Protein AF-A0A1F1FUB3-F1 (afdb_monomer)

Solvent-accessible surface area (backbone atoms only — not comparable to full-atom values): 7565 Å² total; per-residue (Å²): 111,20,69,60,30,30,54,52,8,51,49,44,32,47,44,41,50,31,34,64,75,38,92,46,76,68,13,52,52,33,41,51,50,43,62,69,76,63,52,89,49,101,42,27,70,64,38,26,43,46,23,51,10,48,27,29,29,44,45,11,51,54,59,38,30,66,84,70,66,52,55,88,85,33,69,67,54,53,50,42,52,53,50,29,51,50,28,49,52,47,28,57,54,33,70,48,94,66,90,71,67,64,85,64,41,53,66,49,54,49,56,55,48,50,53,50,49,53,49,51,51,46,41,72,73,62,60,75,73,80,87,74,83,83,81,84,85,129

Foldseek 3Di:
DLVVLQVQLVVLQVLLCLLQPNPDPSNVVSVCCQCPPPPPDPLCSLFLSNLSSLLSNLVSVLVCCVVVVNDPPHVSNVVSVVSSVVSVVRNVVSNPPDDDDPSSDSVSVVVVVVVVVVVVVCCVVPVVPPPPPPPPDD

Structure (mmCIF, N/CA/C/O backbone):
data_AF-A0A1F1FUB3-F1
#
_entry.id   AF-A0A1F1FUB3-F1
#
loop_
_atom_site.group_PDB
_atom_site.id
_atom_site.type_symbol
_atom_site.label_atom_id
_atom_site.label_alt_id
_atom_site.label_comp_id
_atom_site.label_asym_id
_atom_site.label_entity_id
_atom_site.label_seq_id
_atom_site.pdbx_PDB_ins_code
_atom_site.Cartn_x
_atom_site.Cartn_y
_atom_site.Cartn_z
_atom_site.occupancy
_atom_site.B_iso_or_equiv
_atom_site.auth_seq_id
_atom_site.auth_comp_id
_atom_site.auth_asym_id
_atom_site.auth_atom_id
_atom_site.pdbx_PDB_model_num
ATOM 1 N N . MET A 1 1 ? -5.619 -5.247 -21.670 1.00 67.81 1 MET A N 1
ATOM 2 C CA . MET A 1 1 ? -5.389 -5.860 -20.344 1.00 67.81 1 MET A CA 1
ATOM 3 C C . MET A 1 1 ? -4.832 -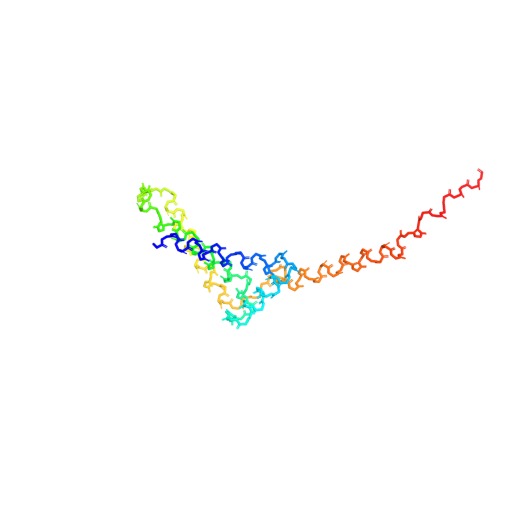4.866 -19.325 1.00 67.81 1 MET A C 1
ATOM 5 O O . MET A 1 1 ? -5.448 -4.726 -18.280 1.00 67.81 1 MET A O 1
ATOM 9 N N . GLY A 1 2 ? -3.754 -4.118 -19.616 1.00 77.50 2 GLY A N 1
ATOM 10 C CA . GLY A 1 2 ? -3.131 -3.208 -18.633 1.00 77.50 2 GLY A CA 1
ATOM 11 C C . GLY A 1 2 ? -4.052 -2.145 -18.008 1.00 77.50 2 GLY A C 1
ATOM 12 O O . GLY A 1 2 ? -4.060 -1.994 -16.793 1.00 77.50 2 GLY A O 1
ATOM 13 N N . ILE A 1 3 ? -4.907 -1.483 -18.802 1.00 82.31 3 ILE A N 1
ATOM 14 C CA . ILE A 1 3 ? -5.861 -0.468 -18.299 1.00 82.31 3 ILE A CA 1
ATOM 15 C C . ILE A 1 3 ? -6.846 -1.066 -17.282 1.00 82.31 3 ILE A C 1
ATOM 17 O O . ILE A 1 3 ? -7.084 -0.477 -16.233 1.00 82.31 3 ILE A O 1
ATOM 21 N N . THR A 1 4 ? -7.393 -2.252 -17.559 1.00 82.75 4 THR A N 1
ATOM 22 C CA . THR A 1 4 ? -8.327 -2.938 -16.653 1.00 82.75 4 THR A CA 1
ATOM 23 C C . THR A 1 4 ? -7.660 -3.274 -15.319 1.00 82.75 4 THR A C 1
ATOM 25 O O . THR A 1 4 ? -8.263 -3.050 -14.275 1.00 82.75 4 THR A O 1
ATOM 28 N N . CYS A 1 5 ? -6.406 -3.738 -15.340 1.00 81.50 5 CYS A N 1
ATOM 29 C CA . CYS A 1 5 ? -5.638 -4.005 -14.121 1.00 81.50 5 CYS A CA 1
ATOM 30 C C . CYS A 1 5 ? -5.358 -2.728 -13.316 1.00 81.50 5 CYS A C 1
ATOM 32 O O . CYS A 1 5 ? -5.460 -2.755 -12.095 1.00 81.50 5 CYS A O 1
ATOM 34 N N . ILE A 1 6 ? -5.076 -1.602 -13.980 1.00 84.19 6 ILE A N 1
ATOM 35 C CA . ILE A 1 6 ? -4.884 -0.304 -13.313 1.00 84.19 6 ILE A CA 1
ATOM 36 C C . ILE A 1 6 ? -6.171 0.151 -12.622 1.00 84.19 6 ILE A C 1
ATOM 38 O O . ILE A 1 6 ? -6.129 0.551 -11.461 1.00 84.19 6 ILE A O 1
ATOM 42 N N . LEU A 1 7 ? -7.311 0.071 -13.315 1.00 85.06 7 LEU A N 1
ATOM 43 C CA . LEU A 1 7 ? -8.608 0.449 -12.747 1.00 85.06 7 LEU A CA 1
ATOM 44 C C . LEU A 1 7 ? -8.968 -0.432 -11.548 1.00 85.06 7 LEU A C 1
ATOM 46 O O . LEU A 1 7 ? -9.380 0.083 -10.513 1.00 85.06 7 LEU A O 1
ATOM 50 N N . LEU A 1 8 ? -8.766 -1.745 -11.670 1.00 83.25 8 LEU A N 1
ATOM 51 C CA . LEU A 1 8 ? -9.055 -2.699 -10.603 1.00 83.25 8 LEU A CA 1
ATOM 52 C C . LEU A 1 8 ? -8.119 -2.489 -9.403 1.00 83.25 8 LEU A C 1
ATOM 54 O O . LEU A 1 8 ? -8.595 -2.383 -8.277 1.00 83.25 8 LEU A O 1
ATOM 58 N N . GLY A 1 9 ? -6.814 -2.325 -9.642 1.00 80.81 9 GLY A N 1
ATOM 59 C CA . GLY A 1 9 ? -5.825 -2.039 -8.600 1.00 80.81 9 GLY A CA 1
ATOM 60 C C . GLY A 1 9 ? -6.096 -0.725 -7.867 1.00 80.81 9 GLY A C 1
ATOM 61 O O . GLY A 1 9 ? -6.125 -0.695 -6.636 1.00 80.81 9 GLY A O 1
ATOM 62 N N . GLY A 1 10 ? -6.385 0.350 -8.607 1.00 80.25 10 GLY A N 1
ATOM 63 C CA . GLY A 1 10 ? -6.740 1.648 -8.029 1.00 80.25 10 GLY A CA 1
ATOM 64 C C . GLY A 1 10 ? -8.026 1.594 -7.205 1.00 80.25 10 GLY A C 1
ATOM 65 O O . GLY A 1 10 ? -8.084 2.175 -6.121 1.00 80.25 10 GLY A O 1
ATOM 66 N N . PHE A 1 11 ? -9.026 0.844 -7.672 1.00 80.81 11 PHE A N 1
ATOM 67 C CA . PHE A 1 11 ? -10.262 0.616 -6.929 1.00 80.81 11 PHE A CA 1
ATOM 68 C C . PHE A 1 11 ? -9.975 -0.114 -5.613 1.00 80.81 11 PHE A C 1
ATOM 70 O O . PHE A 1 11 ? -10.264 0.426 -4.551 1.00 80.81 11 PHE A O 1
ATOM 77 N N . THR A 1 12 ? -9.303 -1.268 -5.649 1.00 76.06 12 THR A N 1
ATOM 78 C CA . THR A 1 12 ? -8.970 -2.043 -4.436 1.00 76.06 12 THR A CA 1
ATOM 79 C C . THR A 1 12 ? -8.119 -1.260 -3.431 1.00 76.06 12 THR A C 1
ATOM 81 O O . THR A 1 12 ? -8.397 -1.284 -2.234 1.00 76.06 12 THR A O 1
ATOM 84 N N . PHE A 1 13 ? -7.141 -0.480 -3.903 1.00 76.69 13 PHE A N 1
ATOM 85 C CA . PHE A 1 13 ? -6.326 0.369 -3.035 1.00 76.69 13 PHE A CA 1
ATOM 86 C C . PHE A 1 13 ? -7.149 1.488 -2.384 1.00 76.69 13 PHE A C 1
ATOM 88 O O . PHE A 1 13 ? -6.933 1.823 -1.222 1.00 76.69 13 PHE A O 1
ATOM 95 N N . SER A 1 14 ? -8.125 2.042 -3.109 1.00 75.50 14 SER A N 1
ATOM 96 C CA . SER A 1 14 ? -9.028 3.058 -2.564 1.00 75.50 14 SER A CA 1
ATOM 97 C C . SER A 1 14 ? -9.901 2.485 -1.447 1.00 75.50 14 SER A C 1
ATOM 99 O O . SER A 1 14 ? -10.040 3.131 -0.413 1.00 75.50 14 SER A O 1
ATOM 101 N N . PHE A 1 15 ? -10.431 1.264 -1.603 1.00 73.62 15 PHE A N 1
ATOM 102 C CA . PHE A 1 15 ? -11.185 0.583 -0.538 1.00 73.62 15 PHE A CA 1
ATOM 103 C C . PHE A 1 15 ? -10.350 0.413 0.727 1.00 73.62 15 PHE A C 1
ATOM 105 O O . PHE A 1 15 ? -10.808 0.766 1.811 1.00 73.62 15 PHE A O 1
ATOM 112 N N . TRP A 1 16 ? -9.106 -0.044 0.581 1.00 75.38 16 TRP A N 1
ATOM 113 C CA . TRP A 1 16 ? -8.180 -0.144 1.702 1.00 75.38 16 TRP A CA 1
ATOM 114 C C . TRP A 1 16 ? -7.902 1.217 2.359 1.00 75.38 16 TRP A C 1
ATOM 116 O O . TRP A 1 16 ? -7.973 1.348 3.579 1.00 75.38 16 TRP A O 1
ATOM 126 N N . TRP A 1 17 ? -7.637 2.254 1.559 1.00 73.94 17 TRP A N 1
ATOM 127 C CA . TRP A 1 17 ? -7.389 3.605 2.062 1.00 73.94 17 TRP A CA 1
ATOM 128 C C . TRP A 1 17 ? -8.571 4.147 2.872 1.00 73.94 17 TRP A C 1
ATOM 130 O O . TRP A 1 17 ? -8.380 4.681 3.965 1.00 73.94 17 TRP A O 1
ATOM 140 N N . PHE A 1 18 ? -9.796 3.995 2.361 1.00 71.88 18 PHE A N 1
ATOM 141 C CA . PHE A 1 18 ? -11.000 4.409 3.080 1.00 71.88 18 PHE A CA 1
ATOM 142 C C . PHE A 1 18 ? -11.216 3.581 4.347 1.00 71.88 18 PHE A C 1
ATOM 144 O O . PHE A 1 18 ? -11.506 4.168 5.386 1.00 71.88 18 PHE A O 1
ATOM 151 N N . ALA A 1 19 ? -10.999 2.265 4.294 1.00 69.12 19 ALA A N 1
ATOM 152 C CA . ALA A 1 19 ? -11.093 1.394 5.462 1.00 69.12 19 ALA A CA 1
ATOM 153 C C . ALA A 1 19 ? -10.096 1.780 6.573 1.00 69.12 19 ALA A C 1
ATOM 155 O O . ALA A 1 19 ? -10.431 1.694 7.753 1.00 69.12 19 ALA A O 1
ATOM 156 N N . MET A 1 20 ? -8.894 2.235 6.202 1.00 68.50 20 MET A N 1
ATOM 157 C CA . MET A 1 20 ? -7.802 2.545 7.131 1.00 68.50 20 MET A CA 1
ATOM 158 C C . MET A 1 20 ? -7.846 3.984 7.678 1.00 68.50 20 MET A C 1
ATOM 160 O O . MET A 1 20 ? -7.532 4.214 8.846 1.00 68.50 20 MET A O 1
ATOM 164 N N . PHE A 1 21 ? -8.208 4.968 6.846 1.00 68.81 21 PHE A N 1
ATOM 165 C CA . PHE A 1 21 ? -8.048 6.397 7.163 1.00 68.81 21 PHE A CA 1
ATOM 166 C C . PHE A 1 21 ? -9.356 7.195 7.223 1.00 68.81 21 PHE A C 1
ATOM 168 O O . PHE A 1 21 ? -9.329 8.358 7.632 1.00 68.81 21 PHE A O 1
ATOM 175 N N . SER A 1 22 ? -10.496 6.618 6.832 1.00 70.38 22 SER A N 1
ATOM 176 C CA . SER A 1 22 ? -11.786 7.315 6.816 1.00 70.38 22 SER A CA 1
ATOM 177 C C . SER A 1 22 ? -12.781 6.723 7.818 1.00 70.38 22 SER A C 1
ATOM 179 O O . SER A 1 22 ? -12.975 5.515 7.888 1.00 70.38 22 SER A O 1
ATOM 181 N N . ASP A 1 23 ? -13.446 7.610 8.564 1.00 60.50 23 ASP A N 1
ATOM 182 C CA . ASP A 1 23 ? -14.600 7.305 9.436 1.00 60.50 23 ASP A CA 1
ATOM 183 C C . ASP A 1 23 ? -15.949 7.558 8.746 1.00 60.50 23 ASP A C 1
ATOM 185 O O . ASP A 1 23 ? -16.968 7.742 9.403 1.00 60.50 23 ASP A O 1
ATOM 189 N N . SER A 1 24 ? -15.969 7.654 7.417 1.00 67.19 24 SER A N 1
ATOM 190 C CA . SER A 1 24 ? -17.230 7.803 6.686 1.00 67.19 24 SER A CA 1
ATOM 191 C C . SER A 1 24 ? -18.028 6.495 6.686 1.00 67.19 24 SER A C 1
ATOM 193 O O . SER A 1 24 ? -17.439 5.418 6.768 1.00 67.19 24 SER A O 1
ATOM 195 N N . ASP A 1 25 ? -19.348 6.577 6.486 1.00 64.31 25 ASP A N 1
ATOM 196 C CA . ASP A 1 25 ? -20.222 5.400 6.300 1.00 64.31 25 ASP A CA 1
ATOM 197 C C . ASP A 1 25 ? -19.703 4.466 5.185 1.00 64.31 25 ASP A C 1
ATOM 199 O O . ASP A 1 25 ? -19.851 3.248 5.235 1.00 64.31 25 ASP A O 1
ATOM 203 N N . TRP A 1 26 ? -19.016 5.042 4.191 1.00 59.06 26 TRP A N 1
ATOM 204 C CA . TRP A 1 26 ? -18.319 4.316 3.129 1.00 59.06 26 TRP A CA 1
ATOM 205 C C . TRP A 1 26 ? -17.073 3.554 3.604 1.00 59.06 26 TRP A C 1
ATOM 207 O O . TRP A 1 26 ? -16.762 2.504 3.049 1.00 59.06 26 TRP A O 1
ATOM 217 N N . GLY A 1 27 ? -16.358 4.061 4.611 1.00 61.47 27 GLY A N 1
ATOM 218 C CA . GLY A 1 27 ? -15.234 3.374 5.253 1.00 61.47 27 GLY A CA 1
ATO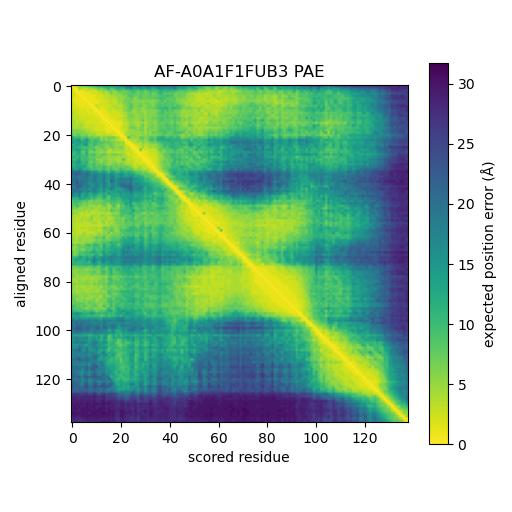M 219 C C . GLY A 1 27 ? -15.685 2.197 6.122 1.00 61.47 27 GLY A C 1
ATOM 220 O O . GLY A 1 27 ? -15.013 1.169 6.131 1.00 61.47 27 GLY A O 1
ATOM 221 N N . GLU A 1 28 ? -16.845 2.316 6.775 1.00 65.88 28 GLU A N 1
ATOM 222 C CA . GLU A 1 28 ? -17.486 1.221 7.519 1.00 65.88 28 GLU A CA 1
ATOM 223 C C . GLU A 1 28 ? -17.921 0.096 6.572 1.00 65.88 28 GLU A C 1
ATOM 225 O O . GLU A 1 28 ? -17.532 -1.054 6.752 1.00 65.88 28 GLU A O 1
ATOM 230 N N . ALA A 1 29 ? -18.624 0.441 5.487 1.00 64.00 29 ALA A N 1
ATOM 2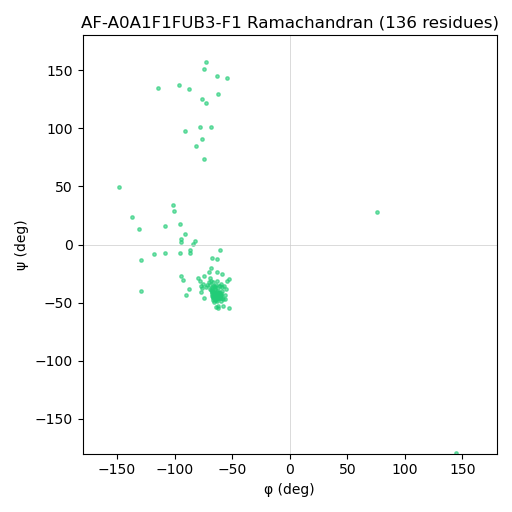31 C CA . ALA A 1 29 ? -19.018 -0.522 4.460 1.00 64.00 29 ALA A CA 1
ATOM 232 C C . ALA A 1 29 ? -17.805 -1.177 3.774 1.00 64.00 29 ALA A C 1
ATOM 234 O O . ALA A 1 29 ? -17.834 -2.363 3.447 1.00 64.00 29 ALA A O 1
ATOM 235 N N . ALA A 1 30 ? -16.715 -0.426 3.570 1.00 61.53 30 ALA A N 1
ATOM 236 C CA . ALA A 1 30 ? -15.461 -0.985 3.078 1.00 61.53 30 ALA A CA 1
ATOM 237 C C . ALA A 1 30 ? -14.858 -1.972 4.089 1.00 61.53 30 ALA A C 1
ATOM 239 O O . ALA A 1 30 ? -14.472 -3.063 3.688 1.00 61.53 30 ALA A O 1
ATOM 240 N N . ARG A 1 31 ? -14.825 -1.649 5.388 1.00 67.25 31 ARG A N 1
ATOM 241 C CA . ARG A 1 31 ? -14.365 -2.580 6.431 1.00 67.25 31 ARG A CA 1
ATOM 242 C C . ARG A 1 31 ? -15.220 -3.844 6.486 1.00 67.25 31 ARG A C 1
ATOM 244 O O . ARG A 1 31 ? -14.654 -4.928 6.479 1.00 67.25 31 ARG A O 1
ATOM 251 N N . GLU A 1 32 ? -16.543 -3.725 6.433 1.00 66.31 32 GLU A N 1
ATOM 252 C CA . GLU A 1 32 ? -17.462 -4.871 6.428 1.00 66.31 32 GLU A CA 1
ATOM 253 C C . GLU A 1 32 ? -17.286 -5.753 5.180 1.00 66.31 32 GLU A C 1
ATOM 255 O O . GLU A 1 32 ? -17.230 -6.979 5.277 1.00 66.31 32 GLU A O 1
ATOM 260 N N . MET A 1 33 ? -17.135 -5.150 3.996 1.00 63.09 33 MET A N 1
ATOM 261 C CA . MET A 1 33 ? -16.938 -5.902 2.753 1.00 63.09 33 MET A CA 1
ATOM 262 C C . MET A 1 33 ? -15.587 -6.634 2.730 1.00 63.09 33 MET A C 1
ATOM 264 O O . MET A 1 33 ? -15.504 -7.765 2.243 1.00 63.09 33 MET A O 1
ATOM 268 N N . LEU A 1 34 ? -14.543 -6.009 3.283 1.00 61.28 34 LEU A N 1
ATOM 269 C CA . LEU A 1 34 ? -13.195 -6.571 3.370 1.00 61.28 34 LEU A CA 1
ATOM 270 C C . LEU A 1 34 ? -13.069 -7.641 4.472 1.00 61.28 34 LEU A C 1
ATOM 272 O O . LEU A 1 34 ? -12.413 -8.662 4.259 1.00 61.28 34 LEU A O 1
ATOM 276 N N . ASP A 1 35 ? -13.737 -7.459 5.613 1.00 60.97 35 ASP A N 1
ATOM 277 C CA . ASP A 1 35 ? -13.741 -8.418 6.728 1.00 60.97 35 ASP A CA 1
ATOM 278 C C . ASP A 1 35 ? -14.701 -9.598 6.490 1.00 60.97 35 ASP A C 1
ATOM 280 O O . ASP A 1 35 ? -14.449 -10.715 6.936 1.00 60.97 35 ASP A O 1
ATOM 284 N N . GLY A 1 36 ? -15.782 -9.396 5.732 1.00 55.00 36 GLY A N 1
ATOM 285 C CA . GLY A 1 36 ? -16.774 -10.435 5.441 1.00 55.00 36 GLY A CA 1
ATOM 286 C C . GLY A 1 36 ? -16.490 -11.269 4.186 1.00 55.00 36 GLY A C 1
ATOM 287 O O . GLY A 1 36 ? -16.670 -12.486 4.203 1.00 55.00 36 GLY A O 1
ATOM 288 N N . GLY A 1 37 ? -16.078 -10.637 3.080 1.00 46.97 37 GLY A N 1
ATOM 289 C CA . GLY A 1 37 ? -15.994 -11.290 1.763 1.00 46.97 37 GLY A CA 1
ATOM 290 C C . GLY A 1 37 ? -14.625 -11.873 1.406 1.00 46.97 37 GLY A C 1
ATOM 291 O O . GLY A 1 37 ? -14.549 -12.834 0.638 1.00 46.97 37 GLY A O 1
ATOM 292 N N . PHE A 1 38 ? -13.550 -11.307 1.960 1.00 48.12 38 PHE A N 1
ATOM 293 C CA . PHE A 1 38 ? -12.167 -11.629 1.593 1.00 48.12 38 PHE A CA 1
ATOM 294 C C . PHE A 1 38 ? -11.258 -11.927 2.797 1.00 48.12 38 PHE A C 1
ATOM 296 O O . PHE A 1 38 ? -10.046 -12.026 2.627 1.00 48.12 38 PHE A O 1
ATOM 303 N N . SER A 1 39 ? -11.792 -12.134 4.006 1.00 52.69 39 SER A N 1
ATOM 304 C CA . SER A 1 39 ? -10.965 -12.397 5.189 1.00 52.69 39 SER A CA 1
ATOM 305 C C . SER A 1 39 ? -10.443 -13.844 5.242 1.00 52.69 39 SER A C 1
ATOM 307 O O . SER A 1 39 ? -11.102 -14.791 5.662 1.00 52.69 39 SER A O 1
ATOM 309 N N . LEU A 1 40 ? -9.173 -14.027 4.871 1.00 51.62 40 LEU A N 1
ATOM 310 C CA . LEU A 1 40 ? -8.401 -15.252 5.151 1.00 51.62 40 LEU A CA 1
ATOM 311 C C . LEU A 1 40 ? -7.817 -15.258 6.583 1.00 51.62 40 LEU A C 1
ATOM 313 O O . LEU A 1 40 ? -7.109 -16.186 6.972 1.00 51.62 40 LEU A O 1
ATOM 317 N N . GLY A 1 41 ? -8.121 -14.225 7.379 1.00 52.12 41 GLY A N 1
ATOM 318 C CA . GLY A 1 41 ? -7.698 -14.046 8.767 1.00 52.12 41 GLY A CA 1
ATOM 319 C C . GLY A 1 41 ? -7.412 -12.583 9.128 1.00 52.12 41 GLY A C 1
ATOM 320 O O . GLY A 1 41 ? -7.485 -11.688 8.284 1.00 52.12 41 GLY A O 1
ATOM 321 N N . ARG A 1 42 ? -6.999 -12.357 10.383 1.00 52.88 42 ARG A N 1
ATOM 322 C CA . ARG A 1 42 ? -6.807 -11.043 11.040 1.00 52.88 42 ARG A CA 1
ATOM 323 C C . ARG A 1 42 ? -5.760 -10.099 10.395 1.00 52.88 42 ARG A C 1
ATOM 325 O O . ARG A 1 42 ? -5.609 -8.978 10.853 1.00 52.88 42 ARG A O 1
ATOM 332 N N . ASN A 1 43 ? -5.025 -10.536 9.364 1.00 53.12 43 ASN A N 1
ATOM 333 C CA . ASN A 1 43 ? -4.004 -9.750 8.637 1.00 53.12 43 ASN A CA 1
ATOM 334 C C . ASN A 1 43 ? -4.427 -9.325 7.218 1.00 53.12 43 ASN A C 1
ATOM 336 O O . ASN A 1 43 ? -3.689 -8.591 6.557 1.00 53.12 43 ASN A O 1
ATOM 340 N N . THR A 1 44 ? -5.573 -9.806 6.729 1.00 54.16 44 THR A N 1
ATOM 341 C CA . THR A 1 44 ? -5.938 -9.709 5.304 1.00 54.16 44 THR A CA 1
ATOM 342 C C . THR A 1 44 ? -6.170 -8.262 4.879 1.00 54.16 44 THR A C 1
ATOM 344 O O . THR A 1 44 ? -5.532 -7.783 3.943 1.00 54.16 44 THR A O 1
ATOM 347 N N . ILE A 1 45 ? -6.949 -7.534 5.678 1.00 55.97 45 ILE A N 1
ATOM 348 C CA . ILE A 1 45 ? -7.270 -6.121 5.456 1.00 55.97 45 ILE A CA 1
ATOM 349 C C . ILE A 1 45 ? -6.013 -5.247 5.573 1.00 55.97 45 ILE A C 1
ATOM 351 O O . ILE A 1 45 ? -5.839 -4.292 4.829 1.00 55.97 45 ILE A O 1
ATOM 355 N N . ALA A 1 46 ? -5.102 -5.575 6.492 1.00 59.06 46 ALA A N 1
ATOM 356 C CA . ALA A 1 46 ? -3.950 -4.730 6.798 1.00 59.06 46 ALA A CA 1
ATOM 357 C C . ALA A 1 46 ? -2.824 -4.812 5.750 1.00 59.06 46 ALA A C 1
ATOM 359 O O . ALA A 1 46 ? -2.148 -3.814 5.509 1.00 59.06 46 ALA A O 1
ATOM 360 N N . VAL A 1 47 ? -2.590 -5.988 5.153 1.00 58.62 47 VAL A N 1
ATOM 361 C CA . VAL A 1 47 ? -1.388 -6.2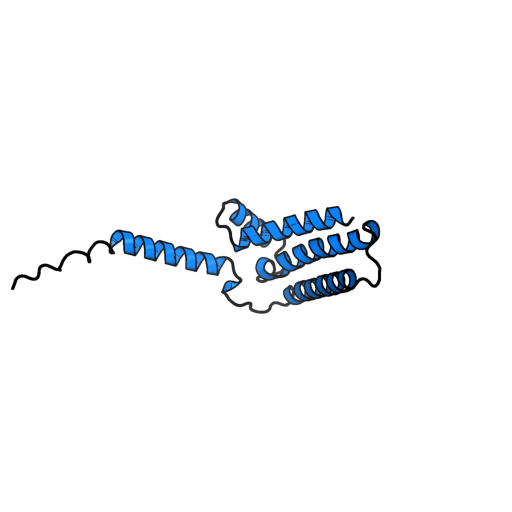38 4.328 1.00 58.62 47 VAL A CA 1
ATOM 362 C C . VAL A 1 47 ? -1.696 -6.833 2.965 1.00 58.62 47 VAL A C 1
ATOM 364 O O . VAL A 1 47 ? -1.068 -6.436 1.985 1.00 58.62 47 VAL A O 1
ATOM 367 N N . ILE A 1 48 ? -2.648 -7.761 2.871 1.00 63.16 48 ILE A N 1
ATOM 368 C CA . ILE A 1 48 ? -2.942 -8.437 1.603 1.00 63.16 48 ILE A CA 1
ATOM 369 C C . ILE A 1 48 ? -3.696 -7.484 0.672 1.00 63.16 48 ILE A C 1
ATOM 371 O O . ILE A 1 48 ? -3.290 -7.330 -0.475 1.00 63.16 48 ILE A O 1
ATOM 375 N N . GLU A 1 49 ? -4.717 -6.785 1.167 1.00 70.00 49 GLU A N 1
ATOM 376 C CA . GLU A 1 49 ? -5.500 -5.809 0.394 1.00 70.00 49 GLU A CA 1
ATOM 377 C C . GLU A 1 49 ? -4.642 -4.736 -0.312 1.00 70.00 49 GLU A C 1
ATOM 379 O O . GLU A 1 49 ? -4.726 -4.606 -1.540 1.00 70.00 49 GLU A O 1
ATOM 384 N N . PRO A 1 50 ? -3.768 -3.987 0.400 1.00 72.44 50 PRO A N 1
ATOM 385 C CA . PRO A 1 50 ? -2.953 -2.962 -0.241 1.00 72.44 50 PRO A CA 1
ATOM 386 C C . PRO A 1 50 ? -1.897 -3.577 -1.163 1.00 72.44 50 PRO A C 1
ATOM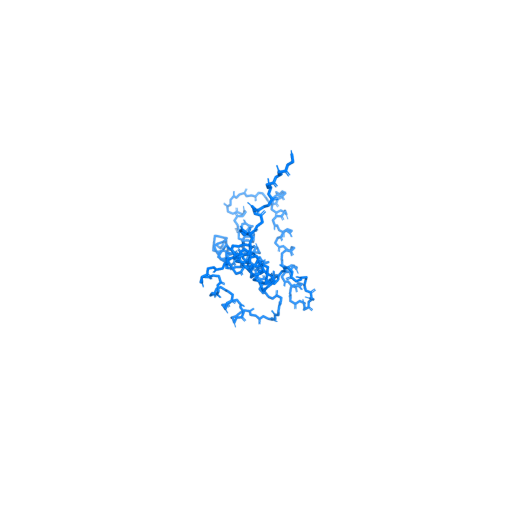 388 O O . PRO A 1 50 ? -1.615 -3.012 -2.220 1.00 72.44 50 PRO A O 1
ATOM 391 N N . ALA A 1 51 ? -1.339 -4.742 -0.814 1.00 73.62 51 ALA A N 1
ATOM 392 C CA . ALA A 1 51 ? -0.351 -5.426 -1.647 1.00 73.62 51 ALA A CA 1
ATOM 393 C C . ALA A 1 51 ? -0.963 -5.938 -2.959 1.00 73.62 51 ALA A C 1
ATOM 395 O O . ALA A 1 51 ? -0.356 -5.785 -4.018 1.00 73.62 51 ALA A O 1
ATOM 396 N N . VAL A 1 52 ? -2.179 -6.489 -2.918 1.00 74.12 52 VAL A N 1
ATOM 397 C CA . VAL A 1 52 ? -2.921 -6.932 -4.105 1.00 74.12 52 VAL A CA 1
ATOM 398 C C . VAL A 1 52 ? -3.306 -5.732 -4.968 1.00 74.12 52 VAL A C 1
ATOM 400 O O . VAL A 1 52 ? -3.069 -5.758 -6.178 1.00 74.12 52 VAL A O 1
ATOM 403 N N . GLY A 1 53 ? -3.809 -4.651 -4.364 1.00 78.38 53 GLY A N 1
ATOM 404 C CA . GLY A 1 53 ? -4.150 -3.437 -5.103 1.00 78.38 53 GLY A CA 1
ATOM 405 C C . GLY A 1 53 ? -2.952 -2.813 -5.813 1.00 78.38 53 GLY A C 1
ATOM 406 O O . GLY A 1 53 ? -3.036 -2.502 -7.003 1.00 78.38 53 GLY A O 1
ATOM 407 N N . LEU A 1 54 ? -1.803 -2.724 -5.138 1.00 79.81 54 LEU A N 1
ATOM 408 C CA . LEU A 1 54 ? -0.552 -2.244 -5.733 1.00 79.81 54 LEU A CA 1
ATOM 409 C C . LEU A 1 54 ? -0.000 -3.214 -6.791 1.00 79.81 54 LEU A C 1
ATOM 411 O O . LEU A 1 54 ? 0.450 -2.760 -7.843 1.00 79.81 54 LEU A O 1
ATOM 415 N N . CYS A 1 55 ? -0.087 -4.531 -6.581 1.00 83.12 55 CYS A N 1
ATOM 416 C CA . CYS A 1 55 ? 0.269 -5.535 -7.589 1.00 83.12 55 CYS A CA 1
ATOM 417 C C . CYS A 1 55 ? -0.520 -5.347 -8.889 1.00 83.12 55 CYS A C 1
ATOM 419 O O . CYS A 1 55 ? 0.071 -5.353 -9.968 1.00 83.12 55 CYS A O 1
ATOM 421 N N . PHE A 1 56 ? -1.837 -5.146 -8.808 1.00 82.19 56 PHE A N 1
ATOM 422 C CA . PHE A 1 56 ? -2.670 -4.919 -9.991 1.00 82.19 56 PHE A CA 1
ATOM 423 C C . PHE A 1 56 ? -2.388 -3.569 -10.658 1.00 82.19 56 PHE A C 1
ATOM 425 O O . PHE A 1 56 ? -2.331 -3.499 -11.887 1.00 82.19 56 PHE A O 1
ATOM 432 N N . LEU A 1 57 ? -2.139 -2.518 -9.872 1.00 83.25 57 LEU A N 1
ATOM 433 C CA . LEU A 1 57 ? -1.812 -1.183 -10.380 1.00 83.25 57 LEU A CA 1
ATOM 434 C C . LEU A 1 57 ? -0.484 -1.177 -11.152 1.00 83.25 57 LEU A C 1
ATOM 436 O O . LEU A 1 57 ? -0.434 -0.790 -12.322 1.00 83.25 57 LEU A O 1
ATOM 440 N N . PHE A 1 58 ? 0.587 -1.662 -10.523 1.00 82.69 58 PHE A N 1
ATOM 441 C CA . PHE A 1 58 ? 1.926 -1.676 -11.113 1.00 82.69 58 PHE A CA 1
ATOM 442 C C . PHE A 1 58 ? 2.106 -2.800 -12.140 1.00 82.69 58 PHE A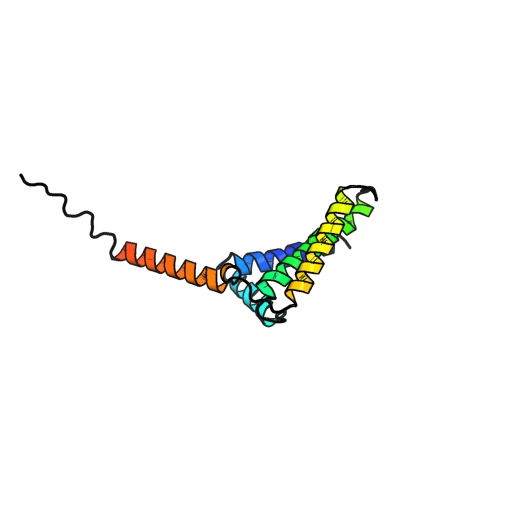 C 1
ATOM 444 O O . PHE A 1 58 ? 2.793 -2.606 -13.141 1.00 82.69 58 PHE A O 1
ATOM 451 N N . GLY A 1 59 ? 1.433 -3.941 -11.965 1.00 81.25 59 GLY A N 1
ATOM 452 C CA . GLY A 1 59 ? 1.362 -5.001 -12.972 1.00 81.25 59 GLY A CA 1
ATOM 453 C C . GLY A 1 59 ? 0.585 -4.565 -14.215 1.00 81.25 59 GLY A C 1
ATOM 454 O O . GLY A 1 59 ? 0.967 -4.895 -15.336 1.00 81.25 59 GLY A O 1
ATOM 455 N N . GLY A 1 60 ? -0.460 -3.750 -14.044 1.00 81.44 60 GLY A N 1
ATOM 456 C CA . GLY A 1 60 ? -1.173 -3.111 -15.145 1.00 81.44 60 GLY A CA 1
ATOM 457 C C . GLY A 1 60 ? -0.307 -2.105 -15.904 1.00 81.44 60 GLY A C 1
ATOM 458 O O . GLY A 1 60 ? -0.318 -2.113 -17.134 1.00 81.44 60 GLY A O 1
ATOM 459 N N . LEU A 1 61 ? 0.497 -1.307 -15.190 1.00 82.25 61 LEU A N 1
ATOM 460 C CA . LEU A 1 61 ? 1.474 -0.391 -15.786 1.00 82.25 61 LEU A CA 1
ATOM 461 C C . LEU A 1 61 ? 2.578 -1.143 -16.546 1.00 82.25 61 LEU A C 1
ATOM 463 O O . LEU A 1 61 ? 2.912 -0.768 -17.668 1.00 82.25 61 LEU A O 1
ATOM 467 N N . LEU A 1 62 ? 3.089 -2.242 -15.983 1.00 82.62 62 LEU A N 1
ATOM 468 C CA . LEU A 1 62 ? 4.040 -3.126 -16.659 1.00 82.62 62 LEU A CA 1
ATOM 469 C C . LEU A 1 62 ? 3.428 -3.746 -17.925 1.00 82.62 62 LEU A C 1
ATOM 471 O O . LEU A 1 62 ? 4.068 -3.767 -18.969 1.00 82.62 62 LEU A O 1
ATOM 475 N N . GLY A 1 63 ? 2.163 -4.169 -17.870 1.00 80.00 63 GLY A N 1
ATOM 476 C CA . GLY A 1 63 ? 1.420 -4.653 -19.038 1.00 80.00 63 GLY A CA 1
ATOM 477 C C . GLY A 1 63 ? 1.118 -3.576 -20.090 1.00 80.00 63 GLY A C 1
ATOM 478 O O . GLY A 1 63 ? 0.691 -3.913 -21.194 1.00 80.00 63 GLY A O 1
ATOM 479 N N . LEU A 1 64 ? 1.323 -2.293 -19.769 1.00 82.88 64 LEU A N 1
ATOM 480 C CA . LEU A 1 64 ? 1.304 -1.187 -20.730 1.00 82.88 64 LEU A CA 1
ATOM 481 C C . LEU A 1 64 ? 2.701 -0.804 -21.240 1.00 82.88 64 LEU A C 1
ATOM 483 O O . LEU A 1 64 ? 2.787 -0.020 -22.178 1.00 82.88 64 LEU A O 1
ATOM 487 N N . ALA A 1 65 ? 3.783 -1.368 -20.699 1.00 79.38 65 ALA A N 1
ATOM 488 C CA . ALA A 1 65 ? 5.143 -1.048 -21.132 1.00 79.38 65 ALA A CA 1
ATOM 489 C C . ALA A 1 65 ? 5.374 -1.403 -22.614 1.00 79.38 65 ALA A C 1
ATOM 491 O O . ALA A 1 65 ? 5.876 -0.573 -23.369 1.00 79.38 65 ALA A O 1
ATOM 492 N N . ASP A 1 66 ? 4.922 -2.585 -23.049 1.00 76.00 66 ASP A N 1
ATOM 493 C CA . ASP A 1 66 ? 5.014 -3.032 -24.447 1.00 76.00 66 ASP A CA 1
ATOM 494 C C . ASP A 1 66 ? 4.236 -2.131 -25.429 1.00 76.00 66 ASP A C 1
ATOM 496 O O . ASP A 1 66 ? 4.838 -1.638 -26.384 1.00 76.00 66 ASP A O 1
ATOM 500 N N . PRO A 1 67 ? 2.931 -1.839 -25.227 1.00 77.69 67 PRO A N 1
ATOM 501 C CA . PRO A 1 67 ? 2.186 -0.975 -26.147 1.00 77.69 67 PRO A CA 1
ATOM 502 C C . PRO A 1 67 ? 2.628 0.496 -26.120 1.00 77.69 67 PRO A C 1
ATOM 504 O O . PRO A 1 67 ? 2.355 1.219 -27.075 1.00 77.69 67 PRO A O 1
ATOM 507 N N . VAL A 1 68 ? 3.297 0.954 -25.058 1.00 78.25 68 VAL A N 1
ATOM 508 C CA . VAL A 1 68 ? 3.841 2.322 -24.948 1.00 78.25 68 VAL A CA 1
ATOM 509 C C . VAL A 1 68 ? 5.251 2.427 -25.557 1.00 78.25 68 VAL A C 1
ATOM 511 O O . VAL A 1 68 ? 5.794 3.523 -25.676 1.00 78.25 68 VAL A O 1
ATOM 514 N N . GLY A 1 69 ? 5.835 1.310 -26.008 1.00 76.62 69 GLY A N 1
ATOM 515 C CA . GLY A 1 69 ? 7.155 1.291 -26.641 1.00 76.62 69 GLY A CA 1
ATOM 516 C C . GLY A 1 69 ? 8.308 1.437 -25.647 1.00 76.62 69 GLY A C 1
ATOM 517 O O . GLY A 1 69 ? 9.362 1.964 -25.996 1.00 76.62 69 GLY A O 1
ATOM 518 N N . VAL A 1 70 ? 8.113 1.005 -24.398 1.00 78.06 70 VAL A N 1
ATOM 519 C CA . VAL A 1 70 ? 9.185 0.957 -23.401 1.00 78.06 70 VAL A CA 1
ATOM 520 C C . VAL A 1 70 ? 10.134 -0.182 -23.756 1.00 78.06 70 VAL A C 1
ATOM 522 O O . VAL A 1 70 ? 9.726 -1.343 -23.804 1.00 78.06 70 VAL A O 1
ATOM 525 N N . ASP A 1 71 ? 11.405 0.162 -23.963 1.00 78.88 71 ASP A N 1
ATOM 526 C CA . ASP A 1 71 ? 12.451 -0.806 -24.290 1.00 78.88 71 ASP A CA 1
ATOM 527 C C . ASP A 1 71 ? 12.534 -1.934 -23.251 1.00 78.88 71 ASP A C 1
ATOM 529 O O . ASP A 1 71 ? 12.363 -1.718 -22.045 1.00 78.88 71 ASP A O 1
ATOM 533 N N . GLU A 1 72 ? 12.813 -3.146 -23.720 1.00 72.12 72 GLU A N 1
ATOM 534 C CA . GLU A 1 72 ? 12.896 -4.336 -22.874 1.00 72.12 72 GLU A CA 1
ATOM 535 C C . GLU A 1 72 ? 14.035 -4.233 -21.846 1.00 72.12 72 GLU A C 1
ATOM 537 O O . GLU A 1 72 ? 13.876 -4.680 -20.711 1.00 72.12 72 GLU A O 1
ATOM 542 N N . ASN A 1 73 ? 15.128 -3.537 -22.187 1.00 77.06 73 ASN A N 1
ATOM 543 C CA . ASN A 1 73 ? 16.254 -3.272 -21.288 1.00 77.06 73 ASN A CA 1
ATOM 544 C C . ASN A 1 73 ? 16.104 -1.959 -20.509 1.00 77.06 73 ASN A C 1
ATOM 546 O O . ASN A 1 73 ? 17.046 -1.511 -19.847 1.00 77.06 73 ASN A O 1
ATOM 550 N N . SER A 1 74 ? 14.936 -1.315 -20.572 1.00 83.50 74 SER A N 1
ATOM 551 C CA . SER A 1 74 ? 14.701 -0.084 -19.832 1.00 83.50 74 SER A CA 1
ATOM 552 C C . SER A 1 74 ? 14.803 -0.340 -18.323 1.00 83.50 74 SER A C 1
ATOM 554 O O . SER A 1 74 ? 14.102 -1.212 -17.792 1.00 83.50 74 SER A O 1
ATOM 556 N N . PRO A 1 75 ? 15.586 0.465 -17.579 1.00 84.25 75 PRO A N 1
ATOM 557 C CA . PRO A 1 75 ? 15.659 0.355 -16.123 1.00 84.25 75 PRO A CA 1
ATOM 558 C C . PRO A 1 75 ? 14.289 0.554 -15.456 1.00 84.25 75 PRO A C 1
ATOM 560 O O . PRO A 1 75 ? 14.043 0.007 -14.382 1.00 84.25 75 PRO A O 1
ATOM 563 N N . VAL A 1 76 ? 13.367 1.270 -16.112 1.00 81.38 76 VAL A N 1
ATOM 564 C CA . VAL A 1 76 ? 11.987 1.461 -15.645 1.00 81.38 76 VAL A CA 1
ATOM 565 C C . VAL A 1 76 ? 11.220 0.137 -15.633 1.00 81.38 76 VAL A C 1
ATOM 567 O O . VAL A 1 76 ? 10.547 -0.174 -14.654 1.00 81.38 76 VAL A O 1
ATOM 570 N N . ARG A 1 77 ? 11.351 -0.678 -16.686 1.00 81.50 77 ARG A N 1
ATOM 571 C CA . ARG A 1 77 ? 10.674 -1.979 -16.792 1.00 81.50 77 ARG A CA 1
ATOM 572 C C . ARG A 1 77 ? 11.192 -2.956 -15.739 1.00 81.50 77 ARG A C 1
ATOM 574 O O . ARG A 1 77 ? 10.398 -3.618 -15.067 1.00 81.50 77 ARG A O 1
ATOM 581 N N . SER A 1 78 ? 12.508 -2.988 -15.542 1.00 83.75 78 SER A N 1
ATOM 582 C CA . SER A 1 78 ? 13.153 -3.792 -14.498 1.00 83.75 78 SER A CA 1
ATOM 583 C C . SER A 1 78 ? 12.695 -3.379 -13.100 1.00 83.75 78 SER A C 1
ATOM 585 O O . SER A 1 78 ? 12.314 -4.236 -12.304 1.00 83.75 78 SER A O 1
ATOM 587 N N . PHE A 1 79 ? 12.650 -2.074 -12.813 1.00 87.00 79 PHE A N 1
ATOM 588 C CA . PHE A 1 79 ? 12.155 -1.560 -11.536 1.00 87.00 79 PHE A CA 1
ATOM 589 C C . PHE A 1 79 ? 10.695 -1.955 -11.282 1.00 87.00 79 PHE A C 1
ATOM 591 O O . PHE A 1 79 ? 10.385 -2.487 -10.219 1.00 87.00 79 PHE A O 1
ATOM 598 N N . LEU A 1 80 ? 9.812 -1.760 -12.268 1.00 85.38 80 LEU A N 1
ATOM 599 C CA . LEU A 1 80 ? 8.400 -2.143 -12.168 1.00 85.38 80 LEU A CA 1
ATOM 600 C C . LEU A 1 80 ? 8.235 -3.645 -11.916 1.00 85.38 80 LEU A C 1
ATOM 602 O O . LEU A 1 80 ? 7.440 -4.044 -11.071 1.00 85.38 80 LEU A O 1
ATOM 606 N N . THR A 1 81 ? 9.020 -4.474 -12.602 1.00 84.69 81 THR A N 1
ATOM 607 C CA . THR A 1 81 ? 8.977 -5.933 -12.442 1.00 84.69 81 THR A CA 1
ATOM 608 C C . THR A 1 81 ? 9.410 -6.355 -11.038 1.00 84.69 81 THR A C 1
ATOM 610 O O . THR A 1 81 ? 8.711 -7.129 -10.386 1.00 84.69 81 THR A O 1
ATOM 613 N N . ILE A 1 82 ? 10.527 -5.812 -10.541 1.00 87.12 82 ILE A N 1
ATOM 614 C CA . ILE A 1 82 ? 11.016 -6.078 -9.179 1.00 87.12 82 ILE A CA 1
ATOM 615 C C . ILE A 1 82 ? 9.992 -5.609 -8.144 1.00 87.12 82 ILE A C 1
ATOM 617 O O . ILE A 1 82 ? 9.731 -6.321 -7.178 1.00 87.12 82 ILE A O 1
ATOM 621 N N . PHE A 1 83 ? 9.385 -4.440 -8.354 1.00 85.62 83 PHE A N 1
ATOM 622 C CA . PHE A 1 83 ? 8.381 -3.891 -7.450 1.00 85.62 83 PHE A CA 1
ATOM 623 C C . PHE A 1 83 ? 7.128 -4.771 -7.376 1.00 85.62 83 PHE A C 1
ATOM 625 O O . PHE A 1 83 ? 6.692 -5.119 -6.281 1.00 85.62 83 PHE A O 1
ATOM 632 N N . VAL A 1 84 ? 6.582 -5.193 -8.522 1.00 85.50 84 VAL A N 1
ATOM 633 C CA . VAL A 1 84 ? 5.432 -6.114 -8.573 1.00 85.50 84 VAL A CA 1
ATOM 634 C C . VAL A 1 84 ? 5.767 -7.436 -7.882 1.00 85.50 84 VAL A C 1
ATOM 636 O O . VAL A 1 84 ? 4.969 -7.935 -7.094 1.00 85.50 84 VAL A O 1
ATOM 639 N N . LEU A 1 85 ? 6.961 -7.984 -8.117 1.00 83.81 85 LEU A N 1
ATOM 640 C CA . LEU A 1 85 ? 7.389 -9.234 -7.493 1.00 83.81 85 LEU A CA 1
ATOM 641 C C . LEU A 1 85 ? 7.554 -9.086 -5.974 1.00 83.81 85 LEU A C 1
ATOM 643 O O . LEU A 1 85 ? 7.116 -9.956 -5.226 1.00 83.81 85 LEU A O 1
ATOM 647 N N . ALA A 1 86 ? 8.111 -7.967 -5.506 1.00 82.81 86 ALA A N 1
ATOM 648 C CA . ALA A 1 86 ? 8.202 -7.652 -4.084 1.00 82.81 86 ALA A CA 1
ATOM 649 C C . ALA A 1 86 ? 6.813 -7.533 -3.439 1.00 82.81 86 ALA A C 1
ATOM 651 O O . ALA A 1 86 ? 6.590 -8.110 -2.378 1.00 82.81 86 ALA A O 1
ATOM 652 N N . MET A 1 87 ? 5.860 -6.854 -4.086 1.00 79.06 87 MET A N 1
ATOM 653 C CA . MET A 1 87 ? 4.479 -6.758 -3.595 1.00 79.06 87 MET A CA 1
ATOM 654 C C . MET A 1 87 ? 3.777 -8.122 -3.571 1.00 79.06 87 MET A C 1
ATOM 656 O O . MET A 1 87 ? 3.022 -8.407 -2.646 1.00 79.06 87 MET A O 1
ATOM 660 N N . LEU A 1 88 ? 4.071 -9.004 -4.528 1.00 79.12 88 LEU A N 1
ATOM 661 C CA . LEU A 1 88 ? 3.548 -10.371 -4.548 1.00 79.12 88 LEU A CA 1
ATOM 662 C C . LEU A 1 88 ? 4.128 -11.196 -3.390 1.00 79.12 88 LEU A C 1
ATOM 664 O O . LEU A 1 88 ? 3.386 -11.887 -2.697 1.00 79.12 88 LEU A O 1
ATOM 668 N N . VAL A 1 89 ? 5.430 -11.063 -3.113 1.00 78.75 89 VAL A N 1
ATOM 669 C CA . VAL A 1 89 ? 6.062 -11.655 -1.922 1.00 78.75 89 VAL A CA 1
ATOM 670 C C . VAL A 1 89 ? 5.415 -11.118 -0.646 1.00 78.75 89 VAL A C 1
ATOM 672 O O . VAL A 1 89 ? 5.110 -11.905 0.243 1.00 78.75 89 VAL A O 1
ATOM 675 N N . VAL A 1 90 ? 5.146 -9.812 -0.555 1.00 75.38 90 VAL A N 1
ATOM 676 C CA . VAL A 1 90 ? 4.448 -9.212 0.594 1.00 75.38 90 VAL A CA 1
ATOM 677 C C . VAL A 1 90 ? 3.031 -9.770 0.736 1.00 75.38 90 VAL A C 1
ATOM 679 O O . VAL A 1 90 ? 2.642 -10.115 1.847 1.00 75.38 90 VAL A O 1
ATOM 682 N N . ALA A 1 91 ? 2.285 -9.937 -0.359 1.00 71.06 91 ALA A N 1
ATOM 683 C CA . ALA A 1 91 ? 0.957 -10.549 -0.333 1.00 71.06 91 ALA A CA 1
ATOM 684 C C . ALA A 1 91 ? 1.006 -12.006 0.170 1.00 71.06 91 ALA A C 1
ATOM 686 O O . ALA A 1 91 ? 0.195 -12.404 1.004 1.00 71.06 91 ALA A O 1
ATOM 687 N N . VAL A 1 92 ? 2.001 -12.788 -0.270 1.00 71.44 92 VAL A N 1
ATOM 688 C CA . VAL A 1 92 ? 2.226 -14.169 0.197 1.00 71.44 92 VAL A CA 1
ATOM 689 C C . VAL A 1 92 ? 2.658 -14.204 1.666 1.00 71.44 92 VAL A C 1
ATOM 691 O O . VAL A 1 92 ? 2.174 -15.038 2.427 1.00 71.44 92 VAL A O 1
ATOM 694 N N . LEU A 1 93 ? 3.531 -13.292 2.099 1.00 68.56 93 LEU A N 1
ATOM 695 C CA . LEU A 1 93 ? 3.928 -13.165 3.505 1.00 68.56 93 LEU A CA 1
ATOM 696 C C . LEU A 1 93 ? 2.762 -12.704 4.388 1.00 68.56 93 LEU A C 1
ATOM 698 O O . LEU A 1 93 ? 2.669 -13.140 5.530 1.00 68.56 93 LEU A O 1
ATOM 702 N N . GLY A 1 94 ? 1.850 -11.885 3.861 1.00 62.97 94 GLY A N 1
ATOM 703 C CA . GLY A 1 94 ? 0.609 -11.493 4.527 1.00 62.97 94 GLY A CA 1
ATOM 704 C C . GLY A 1 94 ? -0.332 -12.671 4.799 1.00 62.97 94 GLY A C 1
ATOM 705 O O . GLY A 1 94 ? -1.113 -12.609 5.748 1.00 62.97 94 GLY A O 1
ATOM 706 N N . LEU A 1 95 ? -0.213 -13.763 4.030 1.00 65.00 95 LEU A N 1
ATOM 707 C CA . LEU A 1 95 ? -0.917 -15.027 4.272 1.00 65.00 95 LEU A CA 1
ATOM 708 C C . LEU A 1 95 ? -0.380 -15.760 5.515 1.00 65.00 95 LEU A C 1
ATOM 710 O O . LEU A 1 95 ? -1.090 -16.564 6.119 1.00 65.00 95 LEU A O 1
ATOM 714 N N . VAL A 1 96 ? 0.870 -15.496 5.917 1.00 64.81 96 VAL A N 1
ATOM 715 C CA . VAL A 1 96 ? 1.435 -16.034 7.159 1.00 64.81 96 VAL A CA 1
ATOM 716 C C . VAL A 1 96 ? 0.862 -15.231 8.335 1.00 64.81 96 VAL A C 1
ATOM 718 O O . VAL A 1 96 ? 1.006 -14.006 8.367 1.00 64.81 96 VAL A O 1
ATOM 721 N N . PRO A 1 97 ? 0.238 -15.877 9.339 1.00 57.72 97 PRO A N 1
ATOM 722 C CA . PRO A 1 97 ? -0.383 -15.188 10.469 1.00 57.72 97 PRO A CA 1
ATOM 723 C C . PRO A 1 97 ? 0.675 -14.651 11.452 1.00 57.72 97 PRO A C 1
ATOM 725 O O . PRO A 1 97 ? 0.879 -15.185 12.543 1.00 57.72 97 PRO A O 1
ATOM 728 N N . VAL A 1 98 ? 1.369 -13.578 11.068 1.00 57.31 98 VAL A N 1
ATOM 729 C CA . VAL A 1 98 ? 2.313 -12.837 11.915 1.00 57.31 98 VAL A CA 1
ATOM 730 C C . VAL A 1 98 ? 1.552 -11.766 12.692 1.00 57.31 98 VAL A C 1
ATOM 732 O O . VAL A 1 98 ? 0.740 -11.039 12.124 1.00 57.31 98 VAL A O 1
ATOM 735 N N . ARG A 1 99 ? 1.809 -11.638 14.000 1.00 52.50 99 ARG A N 1
ATOM 736 C CA . ARG A 1 99 ? 1.219 -10.564 14.814 1.00 52.50 99 ARG A CA 1
ATOM 737 C C . ARG A 1 99 ? 1.810 -9.219 14.394 1.00 52.50 99 ARG A C 1
ATOM 739 O O . ARG A 1 99 ? 2.930 -8.890 14.775 1.00 52.50 99 ARG A O 1
ATOM 746 N N . LEU A 1 100 ? 1.053 -8.466 13.606 1.00 59.56 100 LEU A N 1
ATOM 747 C CA . LEU A 1 100 ? 1.423 -7.120 13.194 1.00 59.56 100 LEU A CA 1
ATOM 748 C C . LEU A 1 100 ? 1.259 -6.114 14.347 1.00 59.56 100 LEU A C 1
ATOM 750 O O . LEU A 1 100 ? 0.437 -6.332 15.243 1.00 59.56 100 LEU A O 1
ATOM 754 N N . PRO A 1 101 ? 2.066 -5.041 14.364 1.00 58.88 101 PRO A N 1
ATOM 755 C CA . PRO A 1 101 ? 1.994 -4.004 15.386 1.00 58.88 101 PRO A CA 1
ATOM 75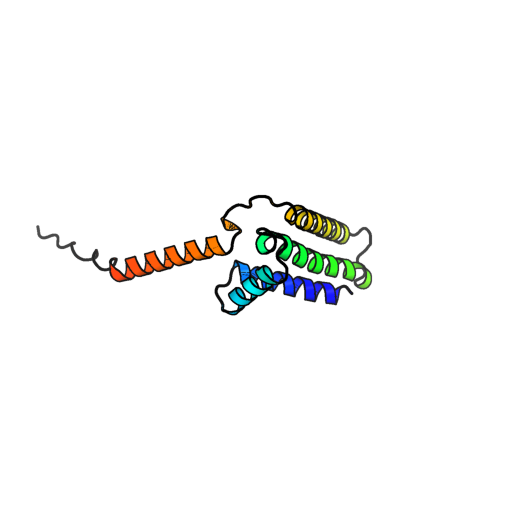6 C C . PRO A 1 101 ? 0.641 -3.273 15.359 1.00 58.88 101 PRO A C 1
ATOM 758 O O . PRO A 1 101 ? 0.064 -3.045 14.300 1.00 58.88 101 PRO A O 1
ATOM 761 N N . GLY A 1 102 ? 0.154 -2.887 16.545 1.00 58.78 102 GLY A N 1
ATOM 762 C CA . GLY A 1 102 ? -1.217 -2.406 16.771 1.00 58.78 102 GLY A CA 1
ATOM 763 C C . GLY A 1 102 ? -1.675 -1.240 15.885 1.00 58.78 102 GLY A C 1
ATOM 764 O O . GLY A 1 102 ? -2.838 -1.193 15.517 1.00 58.78 102 GLY A O 1
ATOM 765 N N . TRP A 1 103 ? -0.762 -0.353 15.472 1.00 62.84 103 TRP A N 1
ATOM 766 C CA . TRP A 1 103 ? -1.063 0.801 14.606 1.00 62.84 103 TRP A CA 1
ATOM 767 C C . TRP A 1 103 ? -1.568 0.438 13.209 1.00 62.84 103 TRP A C 1
ATOM 769 O O . TRP A 1 103 ? -2.029 1.314 12.492 1.00 62.84 103 TRP A O 1
ATOM 779 N N . MET A 1 104 ? -1.449 -0.827 12.809 1.00 65.62 104 MET A N 1
ATOM 780 C CA . MET A 1 104 ? -1.902 -1.294 11.506 1.00 65.62 104 MET A CA 1
ATOM 781 C C . MET A 1 104 ? -3.317 -1.889 11.536 1.00 65.62 104 MET A C 1
ATOM 783 O O . MET A 1 104 ? -3.806 -2.350 10.508 1.00 65.62 104 MET A O 1
ATOM 787 N N . TYR A 1 105 ? -3.973 -1.867 12.701 1.00 64.56 105 TYR A N 1
ATOM 788 C CA . TYR A 1 105 ? -5.381 -2.219 12.842 1.00 64.56 105 TYR A CA 1
ATOM 789 C C . TYR A 1 105 ? -6.255 -0.952 12.812 1.00 64.56 105 TYR A C 1
ATOM 791 O O . TYR A 1 105 ? -5.911 0.026 13.484 1.00 64.56 105 TYR A O 1
ATOM 799 N N . PRO A 1 106 ? -7.401 -0.965 12.103 1.00 63.72 106 PRO A N 1
ATOM 800 C CA . PRO A 1 106 ? -8.349 0.157 12.084 1.00 63.72 106 PRO A CA 1
ATOM 801 C C . PRO A 1 106 ? -8.809 0.559 13.495 1.00 63.72 106 PRO A C 1
ATOM 803 O O . PRO A 1 106 ? -8.873 1.739 13.839 1.00 63.72 106 PRO A O 1
ATOM 806 N N . GLU A 1 107 ? -8.999 -0.448 14.345 1.00 64.38 107 GLU A N 1
ATOM 807 C CA . GLU A 1 107 ? -9.440 -0.348 15.740 1.00 64.38 107 GLU A CA 1
ATOM 808 C C . GLU A 1 107 ? -8.506 0.540 16.588 1.00 64.38 107 GLU A C 1
ATOM 810 O O . GLU A 1 107 ? -8.941 1.335 17.421 1.00 64.38 107 GLU A O 1
ATOM 815 N N . TRP A 1 108 ? -7.195 0.507 16.319 1.00 68.12 108 TRP A N 1
ATOM 816 C CA . TRP A 1 108 ? -6.215 1.336 17.029 1.00 68.12 108 TRP A CA 1
ATOM 817 C C . TRP A 1 108 ? -6.363 2.830 16.711 1.00 68.12 108 TRP A C 1
ATOM 819 O O . TRP A 1 108 ? -6.100 3.701 17.552 1.00 68.12 108 TRP A O 1
ATOM 829 N N . HIS A 1 109 ? -6.794 3.154 15.490 1.00 67.44 109 HIS A N 1
ATOM 830 C CA . HIS A 1 109 ? -7.085 4.528 15.095 1.00 67.44 109 HIS A CA 1
ATOM 831 C C . HIS A 1 109 ? -8.403 5.020 15.696 1.00 67.44 109 HIS A C 1
ATOM 833 O O . HIS A 1 109 ? -8.500 6.196 16.054 1.00 67.44 109 HIS A O 1
ATOM 839 N N . GLU A 1 110 ? -9.395 4.146 15.858 1.00 67.50 110 GLU A N 1
ATOM 840 C CA . GLU A 1 110 ? -10.649 4.446 16.557 1.00 67.50 110 GLU A CA 1
ATOM 841 C C . GLU A 1 110 ? -10.414 4.764 18.034 1.00 67.50 110 GLU A C 1
ATOM 843 O O . GLU A 1 110 ? -10.809 5.838 18.484 1.00 67.50 110 GLU A O 1
ATOM 848 N N . GLU A 1 111 ? -9.653 3.943 18.762 1.00 68.62 111 GLU A N 1
ATOM 849 C CA . GLU A 1 111 ? -9.328 4.198 20.175 1.00 68.62 111 GLU A CA 1
ATOM 850 C C . GLU A 1 111 ? -8.597 5.537 20.387 1.00 68.62 111 GLU A C 1
ATOM 852 O O . GLU A 1 111 ? -8.825 6.250 21.369 1.00 68.62 111 GLU A O 1
ATOM 857 N N . ARG A 1 112 ? -7.718 5.931 19.454 1.00 72.88 112 ARG A N 1
ATOM 858 C CA . ARG A 1 112 ? -7.041 7.243 1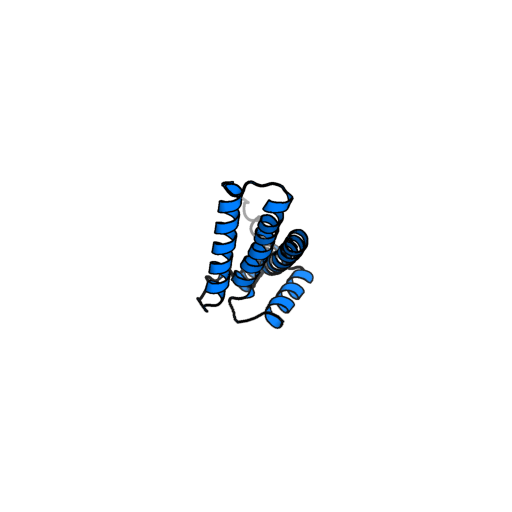9.494 1.00 72.88 112 ARG A CA 1
ATOM 859 C C . ARG A 1 112 ? -7.948 8.406 19.112 1.00 72.88 112 ARG A C 1
ATOM 861 O O . ARG A 1 112 ? -7.674 9.538 19.515 1.00 72.88 112 ARG A O 1
ATOM 868 N N . ARG A 1 113 ? -8.974 8.172 18.293 1.00 70.25 113 ARG A N 1
ATOM 869 C CA . ARG A 1 113 ? -9.978 9.186 17.945 1.00 70.25 113 ARG A CA 1
ATOM 870 C C . ARG A 1 113 ? -10.963 9.376 19.089 1.00 70.25 113 ARG A C 1
ATOM 872 O O . ARG A 1 113 ? -11.235 10.522 19.429 1.00 70.25 113 ARG A O 1
ATOM 879 N N . TRP A 1 114 ? -11.381 8.291 19.735 1.00 71.69 114 TRP A N 1
ATOM 880 C CA . TRP A 1 114 ? -12.178 8.325 20.955 1.00 71.69 114 TRP A CA 1
ATOM 881 C C . TRP A 1 114 ? -11.460 9.088 22.066 1.00 71.69 114 TRP A C 1
ATOM 883 O O . TRP A 1 114 ? -11.985 10.084 22.548 1.00 71.69 114 TRP A O 1
ATOM 893 N N . ARG A 1 115 ? -10.204 8.732 22.375 1.00 74.19 115 ARG A N 1
ATOM 894 C CA . ARG A 1 115 ? -9.431 9.433 23.414 1.00 74.19 115 ARG A CA 1
ATOM 895 C C . ARG A 1 115 ? -9.235 10.925 23.143 1.00 74.19 115 ARG A C 1
ATOM 897 O O . ARG A 1 115 ? -9.227 11.704 24.086 1.00 74.19 115 ARG A O 1
ATOM 904 N N . ARG A 1 116 ? -9.093 11.341 21.878 1.00 74.50 116 ARG A N 1
ATOM 905 C CA . ARG A 1 116 ? -9.022 12.771 21.526 1.00 74.50 116 ARG A CA 1
ATOM 906 C C . ARG A 1 116 ? -10.366 13.483 21.648 1.00 74.50 116 ARG A C 1
ATOM 908 O O . ARG A 1 116 ? -10.371 14.644 22.032 1.00 74.50 116 ARG A O 1
ATOM 915 N N . ARG A 1 117 ? -11.481 12.821 21.318 1.00 74.06 117 ARG A N 1
ATOM 916 C CA . ARG A 1 117 ? -12.826 13.381 21.526 1.00 74.06 117 ARG A CA 1
ATOM 917 C C . ARG A 1 117 ? -13.129 13.514 23.012 1.00 74.06 117 ARG A C 1
ATOM 919 O O . ARG A 1 117 ? -13.557 14.573 23.428 1.00 74.06 117 ARG A O 1
ATOM 926 N N . GLU A 1 118 ? -12.807 12.496 23.800 1.00 77.31 118 GLU A N 1
ATOM 927 C CA . GLU A 1 118 ? -12.988 12.506 25.251 1.00 77.31 118 GLU A CA 1
ATOM 928 C C . GLU A 1 118 ? -12.125 13.582 25.925 1.00 77.31 118 GLU A C 1
ATOM 930 O O . GLU A 1 118 ? -12.621 14.312 26.773 1.00 77.31 118 GLU A O 1
ATOM 935 N N . GLN A 1 119 ? -10.867 13.759 25.498 1.00 77.88 119 GLN A N 1
ATOM 936 C CA . GLN A 1 119 ? -10.026 14.871 25.960 1.00 77.88 119 GLN A CA 1
ATOM 937 C C . GLN A 1 119 ? -10.585 16.235 25.550 1.00 77.88 119 GLN A C 1
ATOM 939 O O . GLN A 1 119 ? -10.677 17.111 26.398 1.00 77.88 119 GLN A O 1
ATOM 944 N N . ALA A 1 120 ? -11.012 16.409 24.297 1.00 76.00 120 ALA A N 1
ATOM 945 C CA . ALA A 1 120 ? -11.595 17.669 23.834 1.00 76.00 120 ALA A CA 1
ATOM 946 C C . ALA A 1 120 ? -12.929 17.991 24.530 1.00 76.00 120 ALA A C 1
ATOM 948 O O . ALA A 1 120 ? -13.203 19.146 24.830 1.00 76.00 120 ALA A O 1
ATOM 949 N N . GLU A 1 121 ? -13.756 16.983 24.816 1.00 79.12 121 GLU A N 1
ATOM 950 C CA . GLU A 1 121 ? -14.985 17.128 25.602 1.00 79.12 121 GLU A CA 1
ATOM 951 C C . GLU A 1 121 ? -14.680 17.451 27.068 1.00 79.12 121 GLU A C 1
ATOM 953 O O . GLU A 1 121 ? -15.363 18.278 27.668 1.00 79.12 121 GLU A O 1
ATOM 958 N N . TRP A 1 122 ? -13.645 16.836 27.646 1.00 77.31 122 TRP A N 1
ATOM 959 C CA . TRP A 1 122 ? -13.201 17.121 29.007 1.00 77.31 122 TRP A CA 1
ATOM 960 C C . TRP A 1 122 ? -12.623 18.537 29.123 1.00 77.31 122 TRP A C 1
ATOM 962 O O . TRP A 1 122 ? -13.004 19.269 30.028 1.00 77.31 122 TRP A O 1
ATOM 972 N N . GLU A 1 123 ? -11.794 18.965 28.170 1.00 78.31 123 GLU A N 1
ATOM 973 C CA . GLU A 1 123 ? -11.276 20.336 28.053 1.00 78.31 123 GLU A CA 1
ATOM 974 C C . GLU A 1 123 ? -12.399 21.352 27.798 1.00 78.31 123 GLU A C 1
ATOM 976 O O . GLU A 1 123 ? -12.413 22.414 28.408 1.00 78.31 123 GLU A O 1
ATOM 981 N N . ALA A 1 124 ? -13.398 21.030 26.973 1.00 76.81 124 ALA A N 1
ATOM 982 C CA . ALA A 1 124 ? -14.548 21.909 26.750 1.00 76.81 124 ALA A CA 1
ATOM 983 C C . ALA A 1 124 ? -15.472 22.021 27.976 1.00 76.81 124 ALA A C 1
ATOM 985 O O . ALA A 1 124 ? -16.156 23.029 28.138 1.00 76.81 124 ALA A O 1
ATOM 986 N N . LYS A 1 125 ? -15.528 20.980 28.818 1.00 74.75 125 LYS A N 1
ATOM 987 C CA . LYS A 1 125 ? -16.404 20.918 29.997 1.00 74.75 125 LYS A CA 1
ATOM 988 C C . LYS A 1 125 ? -15.738 21.412 31.284 1.00 74.75 125 LYS A C 1
ATOM 990 O O . LYS A 1 125 ? -16.446 21.895 32.160 1.00 74.75 125 LYS A O 1
ATOM 995 N N . TYR A 1 126 ? -14.424 21.245 31.410 1.00 73.19 126 TYR A N 1
ATOM 996 C CA . TYR A 1 126 ? -13.658 21.514 32.634 1.00 73.19 126 TYR A CA 1
ATOM 997 C C . TYR A 1 126 ? -12.429 22.411 32.412 1.00 73.19 126 TYR A C 1
ATOM 999 O O . TYR A 1 126 ? -11.863 22.900 33.381 1.00 73.19 126 TYR A O 1
ATOM 1007 N N . GLY A 1 127 ? -12.001 22.644 31.169 1.00 61.62 127 GLY A N 1
ATOM 1008 C CA . GLY A 1 127 ? -10.830 23.470 30.840 1.00 61.62 127 GLY A CA 1
ATOM 1009 C C . GLY A 1 127 ? -11.100 24.977 30.777 1.00 61.62 127 GLY A C 1
ATOM 1010 O O . GLY A 1 127 ? -10.179 25.734 30.494 1.00 61.62 127 GLY A O 1
ATOM 1011 N N . SER A 1 128 ? -12.334 25.426 31.034 1.00 57.03 128 SER A N 1
ATOM 1012 C CA . SER A 1 128 ? -12.689 26.852 31.122 1.00 57.03 128 SER A CA 1
ATOM 1013 C C . SER A 1 128 ? -12.488 27.470 32.509 1.00 57.03 128 SER A C 1
ATOM 1015 O O . SER A 1 128 ? -12.651 28.679 32.645 1.00 57.03 128 SER A O 1
ATOM 1017 N N . ASP A 1 129 ? -12.171 26.673 33.534 1.00 57.50 129 ASP A N 1
ATOM 1018 C CA . ASP A 1 129 ? -12.210 27.126 34.934 1.00 57.50 129 ASP A CA 1
ATOM 1019 C C . ASP A 1 129 ? -10.856 27.630 35.479 1.00 57.50 129 ASP A C 1
ATOM 1021 O O . ASP A 1 129 ? -10.786 28.012 36.642 1.00 57.50 129 ASP A O 1
ATOM 1025 N N . ASP A 1 130 ? -9.805 27.706 34.650 1.00 57.81 130 ASP A N 1
ATOM 1026 C CA . ASP A 1 130 ? -8.446 28.113 35.072 1.00 57.81 130 ASP A CA 1
ATOM 1027 C C . ASP A 1 130 ? -8.003 29.515 34.576 1.00 57.81 130 ASP A C 1
ATOM 1029 O O . ASP A 1 130 ? -6.826 29.859 34.643 1.00 57.81 130 ASP A O 1
ATOM 1033 N N . GLU A 1 131 ? -8.921 30.374 34.110 1.00 54.62 131 GLU A N 1
ATOM 1034 C CA . GLU A 1 131 ? -8.621 31.791 33.782 1.00 54.62 131 GLU A CA 1
ATOM 1035 C C . GLU A 1 131 ? -9.086 32.784 34.872 1.00 54.62 131 GLU A C 1
ATOM 1037 O O . GLU A 1 131 ? -9.509 33.903 34.576 1.00 54.62 131 GLU A O 1
ATOM 1042 N N . GLY A 1 132 ? -9.037 32.388 36.149 1.00 56.97 132 GLY A N 1
ATOM 1043 C CA . GLY A 1 132 ? -9.783 33.077 37.206 1.00 56.97 132 GLY A CA 1
ATOM 1044 C C . GLY A 1 132 ? -9.095 33.343 38.543 1.00 56.97 132 GLY A C 1
ATOM 1045 O O . GLY A 1 132 ? -9.825 33.495 39.516 1.00 56.97 132 GLY A O 1
ATOM 1046 N N . ASP A 1 133 ? -7.765 33.417 38.661 1.00 56.09 133 ASP A N 1
ATOM 1047 C CA . ASP A 1 133 ? -7.131 33.842 39.928 1.00 56.09 133 ASP A CA 1
ATOM 1048 C C . ASP A 1 133 ? -5.794 34.593 39.764 1.00 56.09 133 ASP A C 1
ATOM 1050 O O . ASP A 1 133 ? -4.803 34.355 40.447 1.00 56.09 133 ASP A O 1
ATOM 1054 N N . GLY A 1 134 ? -5.789 35.597 38.886 1.00 52.56 134 GLY A N 1
ATOM 1055 C CA . GLY A 1 134 ? -4.716 36.592 38.782 1.00 52.56 134 GLY A CA 1
ATOM 1056 C C . GLY A 1 134 ? -5.023 37.934 39.457 1.00 52.56 134 GLY A C 1
ATOM 1057 O O . GLY A 1 134 ? -4.544 38.955 38.973 1.00 52.56 134 GLY A O 1
ATOM 1058 N N . GLU A 1 135 ? -5.837 37.982 40.517 1.00 50.34 135 GLU A N 1
ATOM 1059 C CA . GLU A 1 135 ? -6.023 39.207 41.314 1.00 50.34 135 GLU A CA 1
ATOM 1060 C C . GLU A 1 135 ? -4.854 39.334 42.306 1.00 50.34 135 GLU A C 1
ATOM 1062 O O . GLU A 1 135 ? -4.906 38.88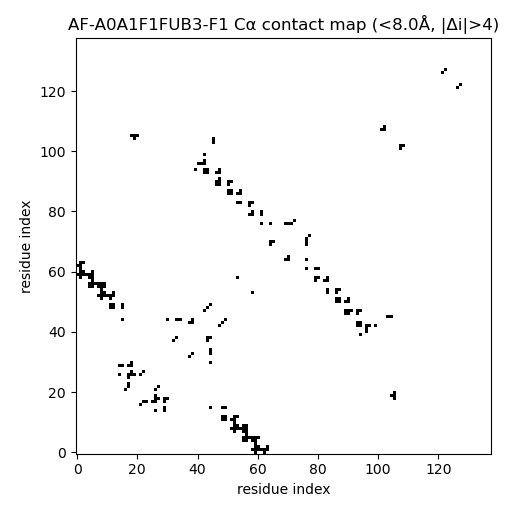1 43.449 1.00 50.34 135 GLU A O 1
ATOM 1067 N N . THR A 1 136 ? -3.743 39.913 41.845 1.00 52.88 136 THR A N 1
ATOM 1068 C CA . THR A 1 136 ? -2.674 40.383 42.731 1.00 52.88 136 THR A CA 1
ATOM 1069 C C . THR A 1 136 ? -3.113 41.687 43.393 1.00 52.88 136 THR A C 1
ATOM 1071 O O . THR A 1 136 ? -2.876 42.765 42.849 1.00 52.88 136 THR A O 1
ATOM 1074 N N . ASP A 1 137 ? -3.751 41.580 44.557 1.00 52.38 137 ASP A N 1
ATOM 1075 C CA . ASP A 1 137 ? -3.927 42.683 45.507 1.00 52.38 137 ASP A CA 1
ATOM 1076 C C . ASP A 1 137 ? -2.753 42.672 46.503 1.00 52.38 137 ASP A C 1
ATOM 1078 O O . ASP A 1 137 ? -2.744 41.860 47.429 1.00 52.38 137 ASP A O 1
ATOM 1082 N N . TRP A 1 138 ? -1.741 43.515 46.251 1.00 55.75 138 TRP A N 1
ATOM 1083 C CA . TRP A 1 138 ? -0.757 44.033 47.221 1.00 55.75 138 TRP A CA 1
ATOM 1084 C C . TRP A 1 138 ? -0.198 45.380 46.752 1.00 55.75 138 TRP A C 1
ATOM 1086 O O . TRP A 1 138 ? 0.348 45.438 45.625 1.00 55.75 138 TRP A O 1
#

Radius of gyration: 23.07 Å; Cα contacts (8 Å, |Δi|>4): 134; chains: 1; bounding box: 36×60×74 Å

Secondary structure (DSSP, 8-state):
-HHHHHHHHHHHHHHHHHHHH--SHHHHHHHHHHHHHS-SSTTIIIIIHHHHHHHHHHHHHHTTTTTTT--TT-HHHHHHHHHHHHHHHHHHHHTS-----GGGSHHHHHHHHHHHHHHHHHHHHHTTTTS-------

pLDDT: mean 70.44, std 10.55, range [46.97, 87.12]

Sequence (138 aa):
MGITCILLGGFTFSFWWFAMFSDSDWGEAAREMLDGGFSLGRNTIAVIEPAVGLCFLFGGLLGLADPVGVDENSPVRSFLTIFVLAMLVVAVLGLVPVRLPGWMYPEWHEERRWRRREQAEWEAKYGSDDEGDGETDW

Mean predicted aligned error: 13.16 Å

Nearest PDB structures (foldseek):
  7o3v-assembly1_I  TM=3.742E-01  e=4.062E+00  Escherichia coli